Protein AF-A0A925Y6L4-F1 (afdb_monomer)

Foldseek 3Di:
DDPPPPPPPPVVVCPDVVVVVLVVVQVVVQVVLCVVQVHHQQAWKWFDFPPDPDIQTAGKDWDWDPDPPPDTFTWIDGDPDIDGPVRTPHMGGPPPPDDD

Solvent-accessible surface area (backbone atoms only — not comparable to full-atom values): 6245 Å² total; per-residue (Å²): 139,83,82,79,74,72,81,75,76,76,71,82,78,66,68,61,69,56,47,50,53,50,51,50,53,48,50,51,52,48,50,53,48,24,64,75,59,72,46,62,81,70,37,46,30,37,36,31,40,65,97,51,94,60,71,47,73,38,44,39,40,82,51,76,50,86,48,96,80,81,55,80,50,71,31,36,28,40,85,96,43,75,48,42,71,89,43,51,68,44,65,45,78,72,68,82,77,78,84,127

Structure (mmCIF, N/CA/C/O backbone):
data_AF-A0A925Y6L4-F1
#
_entry.id   AF-A0A925Y6L4-F1
#
loop_
_atom_site.group_PDB
_atom_site.id
_atom_site.type_symbol
_atom_site.label_atom_id
_atom_site.label_alt_id
_atom_site.label_comp_id
_atom_site.label_asym_id
_atom_site.label_entity_id
_atom_site.label_seq_id
_atom_site.pdbx_PDB_ins_code
_atom_site.Cartn_x
_atom_site.Cartn_y
_atom_site.Cartn_z
_atom_site.occupancy
_atom_site.B_iso_or_equiv
_atom_site.auth_seq_id
_atom_site.auth_comp_id
_atom_site.auth_asym_id
_atom_site.auth_atom_id
_atom_site.pdbx_PDB_model_num
ATOM 1 N N . MET A 1 1 ? 15.822 2.235 -59.202 1.00 37.50 1 MET A N 1
ATOM 2 C CA . MET A 1 1 ? 14.999 2.270 -57.974 1.00 37.50 1 MET A CA 1
ATOM 3 C C . MET A 1 1 ? 15.948 2.100 -56.802 1.00 37.50 1 MET A C 1
ATOM 5 O O . MET A 1 1 ? 16.483 1.016 -56.633 1.00 37.50 1 MET A O 1
ATOM 9 N N . ASN A 1 2 ? 16.263 3.190 -56.104 1.00 44.00 2 ASN A N 1
ATOM 10 C CA . ASN A 1 2 ? 17.228 3.216 -55.006 1.00 44.00 2 ASN A CA 1
ATOM 11 C C . ASN A 1 2 ? 16.423 3.402 -53.713 1.00 44.00 2 ASN A C 1
ATOM 13 O O . ASN A 1 2 ? 15.987 4.512 -53.404 1.00 44.00 2 ASN A O 1
ATOM 17 N N . PHE A 1 3 ? 16.098 2.291 -53.050 1.00 52.47 3 PHE A N 1
ATOM 18 C CA . PHE A 1 3 ? 15.413 2.322 -51.764 1.00 52.47 3 PHE A CA 1
ATOM 19 C C . PHE A 1 3 ? 16.430 2.777 -50.723 1.00 52.47 3 PHE A C 1
ATOM 21 O O . PHE A 1 3 ? 17.258 1.997 -50.263 1.00 52.47 3 PHE A O 1
ATOM 28 N N . ASN A 1 4 ? 16.357 4.065 -50.385 1.00 53.88 4 ASN A N 1
ATOM 29 C CA . ASN A 1 4 ? 16.931 4.610 -49.167 1.00 53.88 4 ASN A CA 1
ATOM 30 C C . ASN A 1 4 ? 16.185 3.925 -48.025 1.00 53.88 4 ASN A C 1
ATOM 32 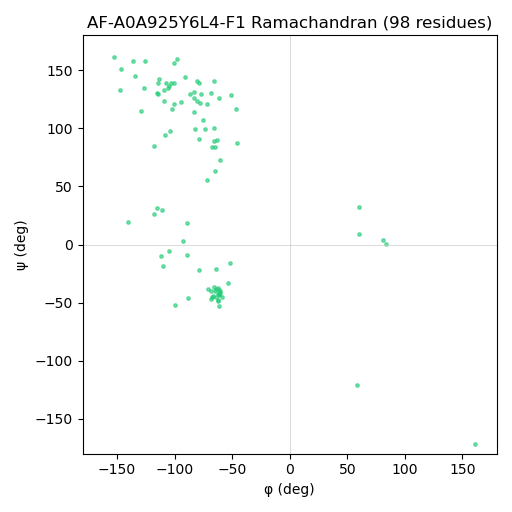O O . ASN A 1 4 ? 15.102 4.352 -47.622 1.00 53.88 4 ASN A O 1
ATOM 36 N N . GLN A 1 5 ? 16.723 2.788 -47.597 1.00 53.16 5 GLN A N 1
ATOM 37 C CA . GLN A 1 5 ? 16.335 2.122 -46.376 1.00 53.16 5 GLN A CA 1
ATOM 38 C C . GLN A 1 5 ? 16.773 3.079 -45.274 1.00 53.16 5 GLN A C 1
ATOM 40 O O . GLN A 1 5 ? 17.924 3.076 -44.848 1.00 53.16 5 GLN A O 1
ATOM 45 N N . GLY A 1 6 ? 15.864 3.996 -44.929 1.00 46.75 6 GLY A N 1
ATOM 46 C CA . GLY A 1 6 ? 15.937 4.730 -43.687 1.00 46.75 6 GLY A CA 1
ATOM 47 C C . GLY A 1 6 ? 16.213 3.690 -42.625 1.00 46.75 6 GLY A C 1
ATOM 48 O O . GLY A 1 6 ? 15.449 2.733 -42.482 1.00 46.75 6 GLY A O 1
ATOM 49 N N . GLU A 1 7 ? 17.373 3.844 -42.009 1.00 46.88 7 GLU A N 1
ATOM 50 C CA . GLU A 1 7 ? 17.765 3.260 -40.748 1.00 46.88 7 GLU A CA 1
ATOM 51 C C . GLU A 1 7 ? 16.588 3.467 -39.794 1.00 46.88 7 GLU A C 1
ATOM 53 O O . GLU A 1 7 ? 16.451 4.484 -39.118 1.00 46.88 7 GLU A O 1
ATOM 58 N N . LEU A 1 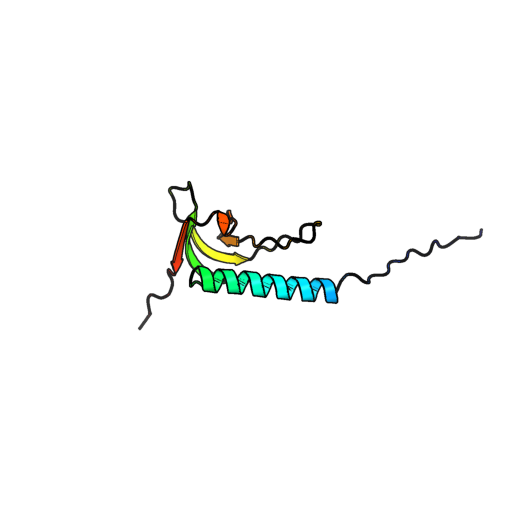8 ? 15.647 2.523 -39.823 1.00 53.25 8 LEU A N 1
ATOM 59 C CA . LEU A 1 8 ? 14.763 2.275 -38.713 1.00 53.25 8 LEU A CA 1
ATOM 60 C C . LEU A 1 8 ? 15.706 1.728 -37.662 1.00 53.25 8 LEU A C 1
ATOM 62 O O . LEU A 1 8 ? 15.891 0.517 -37.540 1.00 53.25 8 LEU A O 1
ATOM 66 N N . ASP A 1 9 ? 16.340 2.660 -36.959 1.00 44.94 9 ASP A N 1
ATOM 67 C CA . ASP A 1 9 ? 16.927 2.464 -35.656 1.00 44.94 9 ASP A CA 1
ATOM 68 C C . ASP A 1 9 ? 15.775 2.050 -34.730 1.00 44.94 9 ASP A C 1
ATOM 70 O O . ASP A 1 9 ? 15.271 2.782 -33.886 1.00 44.94 9 ASP A O 1
ATOM 74 N N . LEU A 1 10 ? 15.319 0.813 -34.916 1.00 51.50 10 LEU A N 1
ATOM 75 C CA . LEU A 1 10 ? 14.742 0.001 -33.870 1.00 51.50 10 LEU A CA 1
ATOM 76 C C . LEU A 1 10 ? 15.910 -0.405 -32.966 1.00 51.50 10 LEU A C 1
ATOM 78 O O . LEU A 1 10 ? 16.145 -1.592 -32.743 1.00 51.50 10 LEU A O 1
ATOM 82 N N . SER A 1 11 ? 16.657 0.579 -32.451 1.00 42.16 11 SER A N 1
ATOM 83 C CA . SER A 1 11 ? 17.487 0.398 -31.275 1.00 42.16 11 SER A CA 1
ATOM 84 C C . SER A 1 11 ? 16.532 0.111 -30.128 1.00 42.16 11 SER A C 1
ATOM 86 O O . SER A 1 11 ? 16.107 0.982 -29.370 1.00 42.16 11 SER A O 1
ATOM 88 N N . GLY A 1 12 ? 16.159 -1.162 -30.030 1.00 45.91 12 GLY A N 1
ATOM 89 C CA . GLY A 1 12 ? 15.531 -1.789 -28.883 1.00 45.91 12 GLY A CA 1
ATOM 90 C C . GLY A 1 12 ? 16.498 -1.793 -27.706 1.00 45.91 12 GLY A C 1
ATOM 91 O O . GLY A 1 12 ? 16.901 -2.849 -27.235 1.00 45.91 12 GLY A O 1
ATOM 92 N N . ASN A 1 13 ? 16.864 -0.605 -27.229 1.00 41.56 13 ASN A N 1
ATOM 93 C CA . ASN A 1 13 ? 17.810 -0.397 -26.141 1.00 41.56 13 ASN A CA 1
ATOM 94 C C . ASN A 1 13 ? 17.135 0.238 -24.912 1.00 41.56 13 ASN A C 1
ATOM 96 O O . ASN A 1 13 ? 17.741 1.018 -24.186 1.00 41.56 13 ASN A O 1
ATOM 100 N N . GLY A 1 14 ? 15.851 -0.066 -24.691 1.00 51.62 14 GLY A N 1
ATOM 101 C CA . GLY A 1 14 ? 15.080 0.444 -23.550 1.00 51.62 14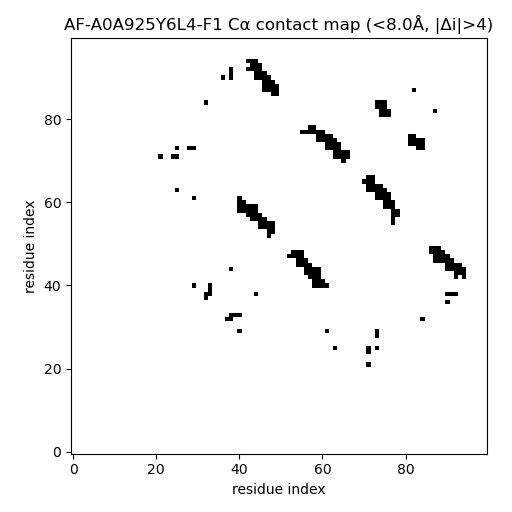 GLY A CA 1
ATOM 102 C C . GLY A 1 14 ? 14.686 -0.596 -22.494 1.00 51.62 14 GLY A C 1
ATOM 103 O O . GLY A 1 14 ? 14.162 -0.223 -21.444 1.00 51.62 14 GLY A O 1
ATOM 104 N N . SER A 1 15 ? 14.875 -1.895 -22.740 1.00 57.88 15 SER A N 1
ATOM 105 C CA . SER A 1 15 ? 13.895 -2.847 -22.192 1.00 57.88 15 SER A CA 1
ATOM 106 C C . SER A 1 15 ? 14.354 -3.760 -21.057 1.00 57.88 15 SER A C 1
ATOM 108 O O . SER A 1 15 ? 13.480 -4.240 -20.346 1.00 57.88 15 SER A O 1
ATOM 110 N N . ASP A 1 16 ? 15.652 -3.970 -20.809 1.00 59.56 16 ASP A N 1
ATOM 111 C CA . ASP A 1 16 ? 16.085 -4.868 -19.716 1.00 59.56 16 ASP A CA 1
ATOM 112 C C . ASP A 1 16 ? 16.496 -4.095 -18.456 1.00 59.56 16 ASP A C 1
ATOM 114 O O . ASP A 1 16 ? 15.942 -4.303 -17.378 1.00 59.56 16 ASP A O 1
ATOM 118 N N . GLU A 1 17 ? 17.394 -3.115 -18.586 1.00 67.88 17 GLU A N 1
ATOM 119 C CA . GLU A 1 17 ? 17.862 -2.336 -17.433 1.00 67.88 17 GLU A CA 1
ATOM 120 C C . GLU A 1 17 ? 16.759 -1.433 -16.860 1.00 67.88 17 GLU A C 1
ATOM 122 O O . GLU A 1 17 ? 16.583 -1.354 -15.643 1.00 67.88 17 GLU A O 1
ATOM 127 N N . GLY A 1 18 ? 15.954 -0.812 -17.728 1.00 69.50 18 GLY A N 1
ATOM 128 C CA . GLY A 1 18 ? 14.791 -0.026 -17.317 1.00 69.50 18 GLY A CA 1
ATOM 129 C C . GLY A 1 18 ? 13.704 -0.883 -16.662 1.00 69.50 18 GLY A C 1
ATOM 130 O O . GLY A 1 18 ? 13.086 -0.458 -15.689 1.00 69.50 18 GLY A O 1
ATOM 131 N N . TYR A 1 19 ? 13.497 -2.113 -17.143 1.00 71.19 19 TYR A N 1
ATOM 132 C CA . TYR A 1 19 ? 12.553 -3.056 -16.539 1.00 71.19 19 TYR A CA 1
ATOM 133 C C . TYR A 1 19 ? 13.049 -3.584 -15.188 1.00 71.19 19 TYR A C 1
ATOM 135 O O . TYR A 1 19 ? 12.267 -3.685 -14.246 1.00 71.19 19 TYR A O 1
ATOM 143 N N . ARG A 1 20 ? 14.354 -3.843 -15.051 1.00 75.94 20 ARG A N 1
ATOM 144 C CA . ARG A 1 20 ? 14.979 -4.270 -13.789 1.00 75.94 20 ARG A CA 1
ATOM 145 C C . ARG A 1 20 ? 14.963 -3.168 -12.739 1.00 75.94 20 ARG A C 1
ATOM 147 O O . ARG A 1 20 ? 14.582 -3.438 -11.605 1.00 75.94 20 ARG A O 1
ATOM 154 N N . LYS A 1 21 ? 15.306 -1.931 -13.114 1.00 77.00 21 LYS A N 1
ATOM 155 C CA . LYS A 1 21 ? 15.172 -0.755 -12.237 1.00 77.00 21 LYS A CA 1
ATOM 156 C C . LYS A 1 21 ? 13.721 -0.571 -11.792 1.00 77.00 21 LYS A C 1
ATOM 158 O O . LYS A 1 21 ? 13.464 -0.446 -10.602 1.00 77.00 21 LYS A O 1
ATOM 163 N N . TRP A 1 22 ? 12.774 -0.684 -12.721 1.00 76.75 22 TRP A N 1
ATOM 164 C CA . TRP A 1 22 ? 11.346 -0.613 -12.411 1.00 76.75 22 TRP A CA 1
ATOM 165 C C . TRP A 1 22 ? 10.874 -1.731 -11.467 1.00 76.75 22 TRP A C 1
ATOM 167 O O . TRP A 1 22 ? 10.133 -1.461 -10.525 1.00 76.75 22 TRP A O 1
ATOM 177 N N . LEU A 1 23 ? 11.323 -2.974 -11.669 1.00 77.75 23 LEU A N 1
ATOM 178 C CA . LEU A 1 23 ? 11.032 -4.098 -10.771 1.00 77.75 23 LEU A CA 1
ATOM 179 C C . LEU A 1 23 ? 11.583 -3.862 -9.362 1.00 77.75 23 LEU A C 1
ATOM 181 O O . LEU A 1 23 ? 10.882 -4.126 -8.389 1.00 77.75 23 LEU A O 1
ATOM 185 N N . LEU A 1 24 ? 12.813 -3.353 -9.254 1.00 81.94 24 LEU A N 1
ATOM 186 C CA . LEU A 1 24 ? 13.436 -3.026 -7.970 1.00 81.94 24 LEU A CA 1
ATOM 187 C C . LEU A 1 24 ? 12.676 -1.910 -7.249 1.00 81.94 24 LEU A C 1
ATOM 189 O O . LEU A 1 24 ? 12.364 -2.053 -6.071 1.00 81.94 24 LEU A O 1
ATOM 193 N N . GLU A 1 25 ? 12.305 -0.840 -7.954 1.00 81.94 25 GLU A N 1
ATOM 194 C CA . GLU A 1 25 ? 11.485 0.235 -7.387 1.00 81.94 25 GLU A CA 1
ATOM 195 C C . GLU A 1 25 ? 10.099 -0.250 -6.947 1.00 81.94 25 GLU A C 1
ATOM 197 O O . GLU A 1 25 ? 9.559 0.216 -5.940 1.00 81.94 25 GLU A O 1
ATOM 202 N N . LEU A 1 26 ? 9.496 -1.174 -7.700 1.00 79.38 26 LEU A N 1
ATOM 203 C CA . LEU A 1 26 ? 8.230 -1.787 -7.316 1.00 79.38 26 LEU A CA 1
ATOM 204 C C . LEU A 1 26 ? 8.366 -2.647 -6.073 1.00 79.38 26 LEU A C 1
ATOM 206 O O . LEU A 1 26 ? 7.506 -2.561 -5.198 1.00 79.38 26 LEU A O 1
ATOM 210 N N . ASP A 1 27 ? 9.413 -3.462 -5.994 1.00 82.56 27 ASP A N 1
ATOM 211 C CA . ASP A 1 27 ? 9.666 -4.300 -4.829 1.00 82.56 27 ASP A CA 1
ATOM 212 C C . ASP A 1 27 ? 9.958 -3.444 -3.592 1.00 82.56 27 ASP A C 1
ATOM 214 O O . ASP A 1 27 ? 9.408 -3.702 -2.525 1.00 82.56 27 ASP A O 1
ATOM 218 N N . GLU A 1 28 ? 10.715 -2.355 -3.740 1.00 85.62 28 GLU A N 1
ATOM 219 C CA . GLU A 1 28 ? 10.957 -1.398 -2.660 1.00 85.62 28 GLU A CA 1
ATOM 220 C C . GLU A 1 28 ? 9.655 -0.734 -2.190 1.00 85.62 28 GLU A C 1
ATOM 222 O O . GLU A 1 28 ? 9.358 -0.724 -0.995 1.00 85.62 28 GLU A O 1
ATOM 227 N N . LYS A 1 29 ? 8.818 -0.249 -3.116 1.00 82.56 29 LYS A N 1
ATOM 228 C CA . LYS A 1 29 ? 7.510 0.349 -2.784 1.00 82.56 29 LYS A CA 1
ATOM 229 C C . LYS A 1 29 ? 6.561 -0.658 -2.151 1.00 82.56 29 LYS A C 1
ATOM 231 O O . LYS A 1 29 ? 5.825 -0.307 -1.227 1.00 82.56 29 LYS A O 1
ATOM 236 N N . LYS A 1 30 ? 6.587 -1.903 -2.626 1.00 84.88 30 LYS A N 1
ATOM 237 C CA . LYS A 1 30 ? 5.841 -3.016 -2.044 1.00 84.88 30 LYS A CA 1
ATOM 238 C C . LYS A 1 30 ? 6.309 -3.264 -0.611 1.00 84.88 30 LYS A C 1
ATOM 240 O O . LYS A 1 30 ? 5.479 -3.209 0.286 1.00 84.88 30 LYS A O 1
ATOM 245 N N . ARG A 1 31 ? 7.609 -3.434 -0.362 1.00 85.50 31 ARG A N 1
ATOM 246 C CA . ARG A 1 31 ? 8.142 -3.639 0.996 1.00 85.50 31 ARG A CA 1
ATOM 247 C C . ARG A 1 31 ? 7.855 -2.456 1.911 1.00 85.50 31 ARG A C 1
ATOM 249 O O . ARG A 1 31 ? 7.450 -2.658 3.048 1.00 85.50 31 ARG A O 1
ATOM 256 N N . ALA A 1 32 ? 8.012 -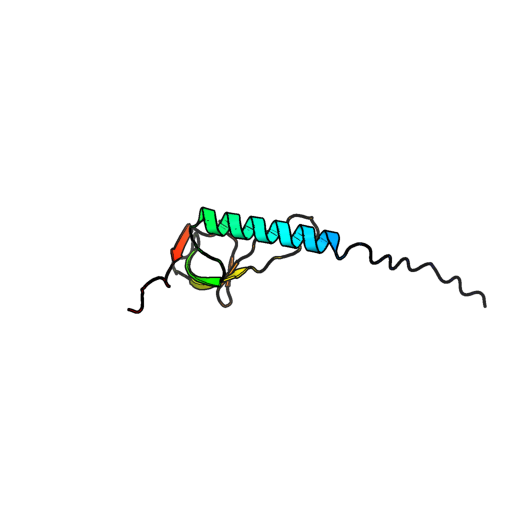1.226 1.426 1.00 85.94 32 ALA A N 1
ATOM 257 C CA . ALA A 1 32 ? 7.693 -0.025 2.193 1.00 85.94 32 ALA A CA 1
ATOM 258 C C . ALA A 1 32 ? 6.211 0.007 2.594 1.00 85.94 32 ALA A C 1
ATOM 260 O O . ALA A 1 32 ? 5.885 0.355 3.728 1.00 85.94 32 ALA A O 1
ATOM 261 N N . PHE A 1 33 ? 5.314 -0.403 1.693 1.00 85.12 33 PHE A N 1
ATOM 262 C CA . PHE A 1 33 ? 3.902 -0.600 2.004 1.00 85.12 33 PHE A CA 1
ATOM 263 C C . PHE A 1 33 ? 3.705 -1.695 3.063 1.00 85.12 33 PHE A C 1
ATOM 265 O O . PHE A 1 33 ? 3.021 -1.465 4.060 1.00 85.12 33 PHE A O 1
ATOM 272 N N . GLU A 1 34 ? 4.334 -2.857 2.884 1.00 87.69 34 GLU A N 1
ATOM 273 C CA . GLU A 1 34 ? 4.206 -3.994 3.798 1.00 87.69 34 GLU A CA 1
ATOM 274 C C . GLU A 1 34 ? 4.688 -3.657 5.217 1.00 87.69 34 GLU A C 1
ATOM 276 O O . GLU A 1 34 ? 4.009 -3.972 6.192 1.00 87.69 34 GLU A O 1
ATOM 281 N N . VAL A 1 35 ? 5.807 -2.936 5.338 1.00 87.25 35 VAL A N 1
ATOM 282 C CA . VAL A 1 35 ? 6.356 -2.452 6.613 1.00 87.25 35 VAL A CA 1
ATOM 283 C C . VAL A 1 35 ? 5.464 -1.376 7.229 1.00 87.25 35 VAL A C 1
ATOM 285 O O . VAL A 1 35 ? 5.146 -1.451 8.413 1.00 87.25 35 VAL A O 1
ATOM 288 N N . ARG A 1 36 ? 5.023 -0.390 6.436 1.00 85.56 36 ARG A N 1
ATOM 289 C CA . ARG A 1 36 ? 4.208 0.735 6.923 1.00 85.56 36 ARG A CA 1
ATOM 290 C C . ARG A 1 36 ? 2.880 0.279 7.516 1.00 85.56 36 ARG A C 1
ATOM 292 O O . ARG A 1 36 ? 2.416 0.860 8.492 1.00 85.56 36 ARG A O 1
ATOM 299 N N . TYR A 1 37 ? 2.261 -0.718 6.898 1.00 83.12 37 TYR A N 1
ATOM 300 C CA . TYR A 1 37 ? 0.938 -1.201 7.278 1.00 83.12 37 TYR A CA 1
ATOM 301 C C . TYR A 1 37 ? 0.974 -2.532 8.036 1.00 83.12 37 TYR A C 1
ATOM 303 O 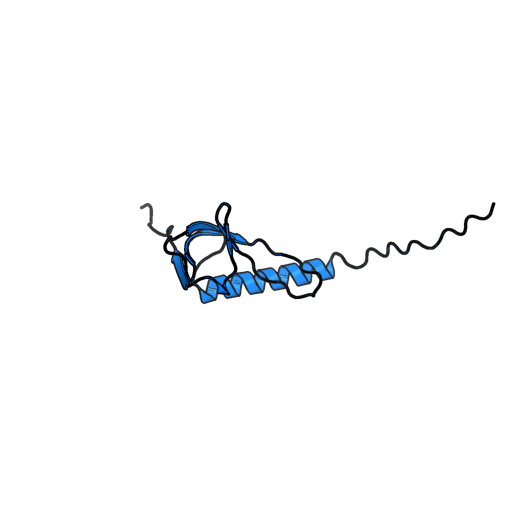O . TYR A 1 37 ? -0.063 -3.008 8.493 1.00 83.12 37 TYR A O 1
ATOM 311 N N . GLY A 1 38 ? 2.150 -3.149 8.168 1.00 83.38 38 GLY A N 1
ATOM 312 C CA . GLY A 1 38 ? 2.315 -4.447 8.813 1.00 83.38 38 GLY A CA 1
ATOM 313 C C . GLY A 1 38 ? 1.523 -5.562 8.129 1.00 83.38 38 GLY A C 1
ATOM 314 O O . GLY A 1 38 ? 1.042 -6.463 8.812 1.00 83.38 38 GLY A O 1
ATOM 315 N N . VAL A 1 39 ? 1.331 -5.502 6.809 1.00 84.94 39 VAL A N 1
ATOM 316 C CA . VAL A 1 39 ? 0.607 -6.521 6.029 1.00 84.94 39 VAL A CA 1
ATOM 317 C C . VAL A 1 39 ? 1.467 -7.029 4.884 1.00 84.94 39 VAL A C 1
ATOM 319 O O . VAL A 1 39 ? 2.355 -6.320 4.444 1.00 84.94 39 VAL A O 1
ATOM 322 N N . MET A 1 40 ? 1.189 -8.221 4.358 1.00 82.25 40 MET A N 1
ATOM 323 C CA . MET A 1 40 ? 1.874 -8.731 3.164 1.00 82.25 40 MET A CA 1
ATOM 324 C C . MET A 1 40 ? 0.963 -8.647 1.941 1.00 82.25 40 MET A C 1
ATOM 326 O O . MET A 1 40 ? -0.214 -9.018 2.000 1.00 82.25 40 MET A O 1
ATOM 330 N N . VAL A 1 41 ? 1.510 -8.197 0.815 1.00 82.25 41 VAL A N 1
ATOM 331 C CA . VAL A 1 41 ? 0.817 -8.250 -0.477 1.00 82.25 41 VAL A CA 1
ATOM 332 C C . VAL A 1 41 ? 0.620 -9.716 -0.873 1.00 82.25 41 VAL A C 1
ATOM 334 O O . VAL A 1 41 ? 1.490 -10.554 -0.653 1.00 82.25 41 VAL A O 1
ATOM 337 N N . GLY A 1 42 ? -0.538 -10.043 -1.450 1.00 81.56 42 GLY A N 1
ATOM 338 C CA . GLY A 1 42 ? -0.921 -11.423 -1.759 1.00 81.56 42 GLY A CA 1
ATOM 339 C C . GLY A 1 42 ? -1.534 -12.193 -0.583 1.00 81.56 42 GLY A C 1
ATOM 340 O O . GLY A 1 42 ? -1.913 -13.348 -0.754 1.00 81.56 42 GLY A O 1
ATOM 341 N N . ARG A 1 43 ? -1.687 -11.578 0.599 1.00 83.00 43 ARG A N 1
ATOM 342 C CA . ARG A 1 43 ? -2.473 -12.136 1.714 1.00 83.00 43 ARG A CA 1
ATOM 343 C C . ARG A 1 43 ? -3.876 -11.535 1.765 1.00 83.00 43 ARG A C 1
ATOM 345 O O . ARG A 1 43 ? -4.127 -10.453 1.230 1.00 83.00 43 ARG A O 1
ATOM 352 N N . ARG A 1 44 ? -4.792 -12.245 2.435 1.00 86.81 44 ARG A N 1
ATOM 353 C CA . ARG A 1 44 ? -6.138 -11.743 2.733 1.00 86.81 44 ARG A CA 1
ATOM 354 C C . ARG A 1 44 ? -6.060 -10.659 3.803 1.00 86.81 44 ARG A C 1
ATOM 356 O O . ARG A 1 44 ? -5.594 -10.893 4.918 1.00 86.81 44 ARG A O 1
ATOM 363 N N . VAL A 1 45 ? -6.541 -9.479 3.454 1.00 88.75 45 VAL A N 1
ATOM 364 C CA . VAL A 1 45 ? -6.587 -8.309 4.326 1.00 88.75 45 VAL A CA 1
ATOM 365 C C . VAL A 1 45 ? -7.939 -7.622 4.182 1.00 88.75 45 VAL A C 1
ATOM 367 O O . VAL A 1 45 ? -8.638 -7.784 3.179 1.00 88.75 45 VAL A O 1
ATOM 370 N N . ARG A 1 46 ? -8.297 -6.857 5.204 1.00 90.19 46 ARG A N 1
ATOM 371 C CA . ARG A 1 46 ? -9.444 -5.963 5.220 1.00 90.19 46 ARG A CA 1
ATOM 372 C C . ARG A 1 46 ? -8.936 -4.534 5.187 1.00 90.19 46 ARG A C 1
ATOM 374 O O . ARG A 1 46 ? -8.140 -4.147 6.037 1.00 90.19 46 ARG A O 1
ATOM 381 N N . VAL A 1 47 ? -9.379 -3.766 4.203 1.00 89.94 47 VAL A N 1
ATOM 382 C CA . VAL A 1 47 ? -8.977 -2.380 3.961 1.00 89.94 47 VAL A CA 1
ATOM 383 C C . VAL A 1 47 ? -10.187 -1.477 4.144 1.00 89.94 47 VAL A C 1
ATOM 385 O O . VAL A 1 47 ? -11.243 -1.717 3.565 1.00 89.94 47 VAL A O 1
ATOM 388 N N . GLN A 1 48 ? -10.018 -0.417 4.919 1.00 90.94 48 GLN A N 1
ATOM 389 C CA . GLN A 1 48 ? -10.927 0.715 4.984 1.00 90.94 48 GLN A CA 1
ATOM 390 C C . GLN A 1 48 ? -10.339 1.849 4.150 1.00 90.94 48 GLN A C 1
ATOM 392 O O . GLN A 1 48 ? -9.213 2.293 4.398 1.00 90.94 48 GLN A O 1
ATOM 397 N N . LEU A 1 49 ? -11.083 2.298 3.144 1.00 90.56 49 LEU A N 1
ATOM 398 C CA . LEU A 1 49 ? -10.695 3.449 2.339 1.00 90.56 49 LEU A CA 1
ATOM 399 C C . LEU A 1 49 ? -11.276 4.727 2.945 1.00 90.56 49 LEU A C 1
ATOM 401 O O . LEU A 1 49 ? -12.394 4.736 3.457 1.00 90.56 49 LEU A O 1
ATOM 405 N N . ARG A 1 50 ? -10.520 5.820 2.860 1.00 88.62 50 ARG A N 1
ATOM 406 C CA . ARG A 1 50 ? -10.949 7.132 3.338 1.00 88.62 50 ARG A CA 1
ATOM 407 C C . ARG A 1 50 ? -12.188 7.584 2.569 1.00 88.62 50 ARG A C 1
ATOM 409 O O . ARG A 1 50 ? -12.163 7.658 1.341 1.00 88.62 50 ARG A O 1
ATOM 416 N N . GLY A 1 51 ? -13.241 7.933 3.302 1.00 87.06 51 GLY A N 1
ATOM 417 C CA . GLY A 1 51 ? -14.515 8.372 2.726 1.00 87.06 51 GLY A CA 1
ATOM 418 C C . GLY A 1 51 ? -15.430 7.234 2.267 1.00 87.06 51 GLY A C 1
ATOM 419 O O . GLY A 1 51 ? -16.497 7.510 1.725 1.00 87.06 51 GLY A O 1
ATOM 420 N N . GLU A 1 52 ? -15.054 5.973 2.498 1.00 85.38 52 GLU A N 1
ATOM 421 C CA . GLU A 1 52 ? -15.921 4.824 2.253 1.00 85.38 52 GLU A CA 1
ATOM 422 C C . GLU A 1 52 ? -16.463 4.241 3.557 1.00 85.38 52 GLU A C 1
ATOM 424 O O . GLU A 1 52 ? -15.731 4.015 4.517 1.00 85.38 52 GLU A O 1
ATOM 429 N N . LEU A 1 53 ? -17.766 3.954 3.566 1.00 80.81 53 LEU A N 1
ATOM 430 C CA . LEU A 1 53 ? -18.447 3.329 4.704 1.00 80.81 53 LEU A CA 1
ATOM 431 C C . LEU A 1 53 ? -18.202 1.815 4.776 1.00 80.81 53 LEU A C 1
ATOM 433 O O . LEU A 1 53 ? -18.357 1.211 5.834 1.00 80.81 53 LEU A O 1
ATOM 437 N N . ASN A 1 54 ? -17.837 1.198 3.649 1.00 85.50 54 ASN A N 1
ATOM 438 C CA . ASN A 1 54 ? -17.673 -0.245 3.541 1.00 85.50 54 ASN A CA 1
ATOM 439 C C . ASN A 1 54 ? -16.199 -0.637 3.546 1.00 85.50 54 ASN A C 1
ATOM 441 O O . ASN A 1 54 ? -15.365 -0.028 2.876 1.00 85.50 54 ASN A O 1
ATOM 445 N N . PHE A 1 55 ? -15.905 -1.719 4.257 1.00 87.88 55 PHE A N 1
ATOM 446 C CA . PHE A 1 55 ? -14.595 -2.345 4.222 1.00 87.88 55 PHE A CA 1
ATOM 447 C C . PHE A 1 55 ? -14.473 -3.233 2.986 1.00 87.88 55 PHE A C 1
ATOM 449 O O . PHE A 1 55 ? -15.409 -3.940 2.615 1.00 87.88 55 PHE A O 1
ATOM 456 N N . LEU A 1 56 ? -13.299 -3.221 2.370 1.00 88.19 56 LEU A N 1
ATOM 457 C CA . LEU A 1 56 ? -12.936 -4.149 1.312 1.00 88.19 56 LEU A CA 1
ATOM 458 C C . LEU A 1 56 ? -12.189 -5.318 1.936 1.00 88.19 56 LEU A C 1
ATOM 460 O O . LEU A 1 56 ? -11.164 -5.119 2.580 1.00 88.19 56 LEU A O 1
ATOM 464 N N . GLU A 1 57 ? -12.687 -6.532 1.742 1.00 88.81 57 GLU A N 1
ATOM 465 C CA . GLU A 1 57 ? -12.045 -7.754 2.221 1.00 88.81 57 GLU A CA 1
ATOM 466 C C . GLU A 1 57 ? -11.604 -8.608 1.039 1.00 88.81 57 GLU A C 1
ATOM 468 O O . GLU A 1 57 ? -12.380 -8.889 0.125 1.00 88.81 57 GLU A O 1
ATOM 473 N N . GLY A 1 58 ? -10.345 -9.039 1.045 1.00 87.94 58 GLY A N 1
ATOM 474 C CA . GLY A 1 58 ? -9.817 -9.844 -0.047 1.00 87.94 58 GLY A CA 1
ATOM 475 C C . GLY A 1 58 ? -8.302 -9.862 -0.106 1.00 87.94 58 GLY A C 1
ATOM 476 O O . GLY A 1 58 ? -7.610 -9.401 0.798 1.00 87.94 58 GLY A O 1
ATOM 477 N N . MET A 1 59 ? -7.776 -10.430 -1.186 1.00 88.00 59 MET A N 1
ATOM 478 C CA . MET A 1 59 ? -6.343 -10.401 -1.459 1.00 88.00 59 MET A CA 1
ATOM 479 C C . MET A 1 59 ? -5.958 -9.086 -2.130 1.00 88.00 59 MET A C 1
ATOM 481 O O . MET A 1 59 ? -6.590 -8.668 -3.103 1.00 88.00 59 MET A O 1
ATOM 485 N N . ILE A 1 60 ? -4.907 -8.448 -1.612 1.00 87.19 60 ILE A N 1
ATOM 486 C CA . ILE A 1 60 ? -4.288 -7.298 -2.273 1.00 87.19 60 ILE A CA 1
ATOM 487 C C . ILE A 1 60 ? -3.354 -7.799 -3.367 1.00 87.19 60 ILE A C 1
ATOM 489 O O . ILE A 1 60 ? -2.397 -8.527 -3.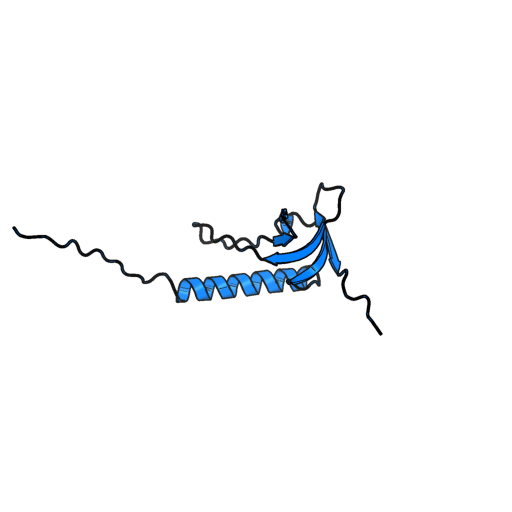100 1.00 87.19 60 ILE A O 1
ATOM 493 N N . HIS A 1 61 ? -3.598 -7.328 -4.582 1.00 84.88 61 HIS A N 1
ATOM 494 C CA . HIS A 1 61 ? -2.707 -7.456 -5.723 1.00 84.88 61 HIS A CA 1
ATOM 495 C C . HIS A 1 61 ? -2.079 -6.098 -6.028 1.00 84.88 61 HIS A C 1
ATOM 497 O O . HIS A 1 61 ? -2.759 -5.076 -5.989 1.00 84.88 61 HIS A O 1
ATOM 503 N N . VAL A 1 62 ? -0.791 -6.077 -6.358 1.00 83.12 62 VAL A N 1
ATOM 504 C CA . VAL A 1 62 ? -0.142 -4.866 -6.872 1.00 83.12 62 VAL A CA 1
ATOM 505 C C . VAL A 1 62 ? -0.426 -4.776 -8.364 1.00 83.12 62 VAL A C 1
ATOM 507 O O . VAL A 1 62 ? -0.172 -5.725 -9.103 1.00 83.12 62 VAL A O 1
ATOM 510 N N . VAL A 1 63 ? -0.971 -3.643 -8.794 1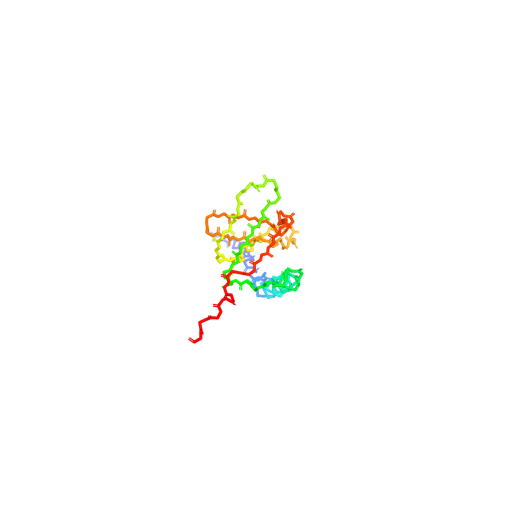.00 80.50 63 VAL A N 1
ATOM 511 C CA . VAL A 1 63 ? -1.229 -3.331 -10.202 1.00 80.50 63 VAL A CA 1
ATOM 512 C C . VAL A 1 63 ? -0.386 -2.110 -10.505 1.00 80.50 63 VAL A C 1
ATOM 514 O O . VAL A 1 63 ? -0.793 -0.974 -10.303 1.00 80.50 63 VAL A O 1
ATOM 517 N N . SER A 1 64 ? 0.875 -2.334 -10.838 1.00 69.12 64 SER A N 1
ATOM 518 C CA . SER A 1 64 ? 1.772 -1.238 -11.164 1.00 69.12 64 SER A CA 1
ATOM 519 C C . SER A 1 64 ? 1.342 -0.588 -12.476 1.00 69.12 64 SER A C 1
ATOM 521 O O . SER A 1 64 ? 1.135 -1.269 -13.477 1.00 69.12 64 SER A O 1
ATOM 523 N N . GLU A 1 65 ? 1.222 0.738 -12.482 1.00 62.22 65 GLU A N 1
ATOM 524 C CA . GLU A 1 65 ? 1.029 1.504 -13.712 1.00 62.22 65 GLU A CA 1
ATOM 525 C C . GLU A 1 65 ? 2.367 2.144 -14.081 1.00 62.22 65 GLU A C 1
ATOM 527 O O . GLU A 1 65 ? 2.930 2.942 -13.322 1.00 62.22 65 GLU A O 1
ATOM 532 N N . LYS A 1 66 ? 2.912 1.747 -15.233 1.00 56.38 66 LYS A N 1
ATOM 533 C CA . LYS A 1 66 ? 4.083 2.394 -15.820 1.00 56.38 66 LYS A CA 1
ATOM 534 C C . LYS A 1 66 ? 3.567 3.666 -16.489 1.00 56.38 66 LYS A C 1
ATOM 536 O O . LYS A 1 66 ? 3.096 3.621 -17.616 1.00 56.38 66 LYS A O 1
ATOM 541 N N . THR A 1 67 ? 3.550 4.771 -15.751 1.00 55.81 67 THR A N 1
ATOM 542 C CA . THR A 1 67 ? 3.217 6.070 -16.346 1.00 55.81 67 THR A CA 1
ATOM 543 C C . THR A 1 67 ? 4.443 6.598 -17.090 1.00 55.81 67 THR A C 1
ATOM 545 O O . THR A 1 67 ? 5.559 6.485 -16.583 1.00 55.81 67 THR A O 1
ATOM 548 N N . ASP A 1 68 ? 4.241 7.184 -18.275 1.00 53.03 68 ASP A N 1
ATOM 549 C CA . ASP A 1 68 ? 5.285 7.774 -19.136 1.00 53.03 68 ASP A CA 1
ATOM 550 C C . ASP A 1 68 ? 6.206 8.786 -18.424 1.00 53.03 68 ASP A C 1
ATOM 552 O O . ASP A 1 68 ? 7.288 9.101 -18.906 1.00 53.03 68 ASP A O 1
ATOM 556 N N . ALA A 1 69 ? 5.812 9.279 -17.247 1.00 55.31 69 ALA A N 1
ATOM 557 C CA . ALA A 1 69 ? 6.509 10.313 -16.489 1.00 55.31 69 ALA A CA 1
ATOM 558 C C . ALA A 1 69 ? 7.577 9.800 -15.494 1.00 55.31 69 A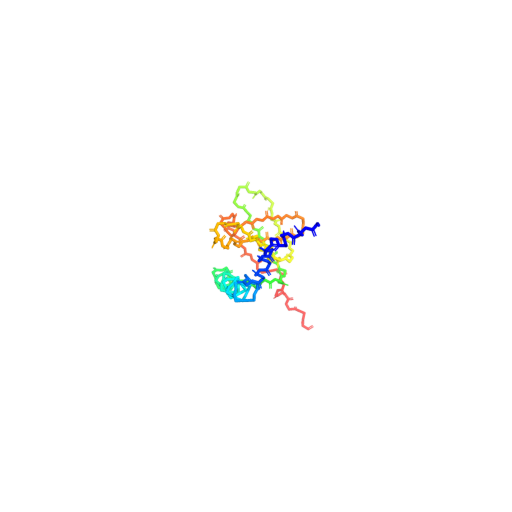LA A C 1
ATOM 560 O O . ALA A 1 69 ? 7.935 10.528 -14.571 1.00 55.31 69 ALA A O 1
ATOM 561 N N . SER A 1 70 ? 8.080 8.567 -15.622 1.00 55.16 70 SER A N 1
ATOM 562 C CA . SER A 1 70 ? 9.123 7.992 -14.737 1.00 55.16 70 SER A CA 1
ATOM 563 C C . SER A 1 70 ? 8.757 7.887 -13.245 1.00 55.16 70 SER A C 1
ATOM 565 O O . SER A 1 70 ? 9.603 7.546 -12.422 1.00 55.16 70 SER A O 1
ATOM 567 N N . VAL A 1 71 ? 7.499 8.134 -12.861 1.00 58.12 71 VAL A N 1
ATOM 568 C CA . VAL A 1 71 ? 7.039 8.010 -11.470 1.00 58.12 71 VAL A CA 1
ATOM 569 C C . VAL A 1 71 ? 6.223 6.733 -11.322 1.00 58.12 71 VAL A C 1
ATOM 571 O O . VAL A 1 71 ? 5.021 6.695 -11.579 1.00 58.12 71 VAL A O 1
ATOM 574 N N . THR A 1 72 ? 6.869 5.673 -10.844 1.00 64.38 72 THR A N 1
ATOM 575 C CA . THR A 1 72 ? 6.195 4.409 -10.523 1.00 64.38 72 THR A CA 1
ATOM 576 C C . THR A 1 72 ? 5.235 4.623 -9.344 1.00 64.38 72 THR A C 1
ATOM 578 O O . THR A 1 72 ? 5.667 4.676 -8.190 1.00 64.38 72 THR A O 1
ATOM 581 N N . LYS A 1 73 ? 3.930 4.779 -9.598 1.00 71.56 73 LYS A N 1
ATOM 582 C CA . LYS A 1 73 ? 2.913 4.859 -8.536 1.00 71.56 73 LYS A CA 1
ATOM 583 C C . LYS A 1 73 ? 2.460 3.453 -8.149 1.00 71.56 73 LYS A C 1
ATOM 585 O O . LYS A 1 73 ? 2.094 2.650 -9.004 1.00 71.56 73 LYS A O 1
ATOM 590 N N . LEU A 1 74 ? 2.464 3.159 -6.848 1.00 80.19 74 LEU A N 1
ATOM 591 C CA . LEU A 1 74 ? 1.941 1.897 -6.329 1.00 80.19 74 LEU A CA 1
ATOM 592 C C . LEU A 1 74 ? 0.405 1.946 -6.353 1.00 80.19 74 LEU A C 1
ATOM 594 O O . LEU A 1 74 ? -0.200 2.654 -5.546 1.00 80.19 74 LEU A O 1
ATOM 598 N N . LYS A 1 75 ? -0.219 1.204 -7.272 1.00 86.50 75 LYS A N 1
ATOM 599 C CA . LYS A 1 75 ? -1.663 0.938 -7.261 1.00 86.50 75 LYS A CA 1
ATOM 600 C C . LYS A 1 75 ? -1.898 -0.456 -6.693 1.00 86.50 75 LYS A C 1
ATOM 602 O O . LYS A 1 75 ? -1.173 -1.406 -6.990 1.00 86.50 75 LYS A O 1
ATOM 607 N N . LEU A 1 76 ? -2.918 -0.566 -5.862 1.00 86.56 76 LEU A N 1
ATOM 60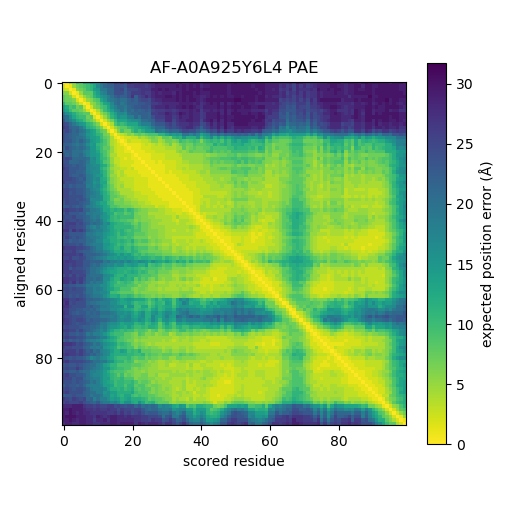8 C CA . LEU A 1 76 ? -3.353 -1.802 -5.237 1.00 86.56 76 LEU A CA 1
ATOM 609 C C . LEU A 1 76 ? -4.728 -2.149 -5.791 1.00 86.56 76 LEU A C 1
ATOM 611 O O . LEU A 1 76 ? -5.558 -1.270 -6.011 1.00 86.56 76 LEU A O 1
ATOM 615 N N . ARG A 1 77 ? -4.978 -3.433 -6.005 1.00 88.00 77 ARG A N 1
ATOM 616 C CA . ARG A 1 77 ? -6.268 -3.953 -6.441 1.00 88.00 77 ARG A CA 1
ATOM 617 C C . ARG A 1 77 ? -6.735 -5.043 -5.507 1.00 88.00 77 ARG A C 1
ATOM 619 O O . ARG A 1 77 ? -5.983 -5.959 -5.187 1.00 88.00 77 ARG A O 1
ATOM 626 N N . MET A 1 78 ? -8.001 -4.965 -5.133 1.00 88.31 78 MET A N 1
ATOM 627 C CA . MET A 1 78 ? -8.702 -5.981 -4.368 1.00 88.31 78 MET A CA 1
ATOM 628 C C . MET A 1 78 ? -10.005 -6.318 -5.092 1.00 88.31 78 MET A C 1
ATOM 630 O O . MET A 1 78 ? -10.880 -5.468 -5.265 1.00 88.31 78 MET A O 1
ATOM 634 N N . GLY A 1 79 ? -10.113 -7.554 -5.582 1.00 85.06 79 GLY A N 1
ATOM 635 C CA . GLY A 1 79 ? -11.210 -7.950 -6.467 1.00 85.06 79 GLY A CA 1
ATOM 636 C C . GLY A 1 79 ? -11.252 -7.082 -7.731 1.00 85.06 79 GLY A C 1
ATOM 637 O O . GLY A 1 79 ? -10.282 -7.025 -8.484 1.00 85.06 79 GLY A O 1
ATOM 638 N N . ARG A 1 80 ? -12.374 -6.388 -7.953 1.00 85.00 80 ARG A N 1
ATOM 639 C CA . ARG A 1 80 ? -12.573 -5.461 -9.086 1.00 85.00 80 ARG A CA 1
ATOM 640 C C . ARG A 1 80 ? -12.224 -4.008 -8.761 1.00 85.00 80 ARG A C 1
ATOM 642 O O . ARG A 1 80 ? -12.449 -3.134 -9.591 1.00 85.00 80 ARG A O 1
ATOM 649 N N . ARG A 1 81 ? -11.730 -3.735 -7.552 1.00 86.25 81 ARG A N 1
ATOM 650 C CA . ARG A 1 81 ? -11.539 -2.375 -7.055 1.00 86.25 81 ARG A CA 1
ATOM 651 C C . ARG A 1 81 ? -10.068 -2.027 -6.976 1.00 86.25 81 ARG A C 1
ATOM 653 O O . ARG A 1 81 ? -9.286 -2.806 -6.443 1.00 86.25 81 ARG A O 1
ATOM 660 N N . GLU A 1 82 ? -9.713 -0.858 -7.488 1.00 89.06 82 GLU A N 1
ATOM 661 C CA . GLU A 1 82 ? -8.347 -0.340 -7.489 1.00 89.06 82 GLU A CA 1
ATOM 662 C C . GLU A 1 82 ? -8.257 0.909 -6.614 1.00 89.06 82 GLU A C 1
ATOM 664 O O . GLU A 1 82 ? -9.145 1.759 -6.643 1.00 89.06 82 GLU A O 1
ATOM 669 N N . PHE A 1 83 ? -7.187 1.024 -5.838 1.00 87.94 83 PHE A N 1
ATOM 670 C CA . PHE A 1 83 ? -6.947 2.138 -4.930 1.00 87.94 83 PHE A CA 1
ATOM 671 C C . PHE A 1 83 ? -5.449 2.341 -4.707 1.00 87.94 83 PHE A C 1
ATOM 673 O O . PHE A 1 83 ? -4.622 1.468 -4.967 1.00 87.94 83 PHE A O 1
ATOM 680 N N . THR A 1 84 ? -5.085 3.519 -4.222 1.00 87.44 84 THR A N 1
ATOM 681 C CA . THR A 1 84 ? -3.703 3.852 -3.859 1.00 87.44 84 THR A CA 1
ATOM 682 C C . THR A 1 84 ? -3.502 3.758 -2.344 1.00 87.44 84 THR A C 1
ATOM 684 O O . THR A 1 84 ? -4.465 3.929 -1.593 1.00 87.44 84 THR A O 1
ATOM 687 N N . PRO A 1 85 ? -2.265 3.548 -1.856 1.00 84.00 85 PRO A N 1
ATOM 688 C CA . PRO A 1 85 ? -1.965 3.564 -0.423 1.00 84.00 85 PRO A CA 1
ATOM 689 C C . PRO A 1 85 ? -2.439 4.842 0.277 1.00 84.00 85 PRO A C 1
ATOM 691 O O . PRO A 1 85 ? -2.887 4.799 1.415 1.00 84.00 85 PRO A O 1
ATOM 694 N N . SER A 1 86 ? -2.405 5.980 -0.422 1.00 85.81 86 SER A N 1
ATOM 695 C CA . SER A 1 86 ? -2.855 7.280 0.092 1.00 85.81 86 SER A CA 1
ATOM 696 C C . SER A 1 86 ? -4.354 7.336 0.407 1.00 85.81 86 SER A C 1
ATOM 698 O O . SER A 1 86 ? -4.782 8.200 1.168 1.00 85.81 86 SER A O 1
ATOM 700 N N . GLN A 1 87 ? -5.151 6.444 -0.187 1.00 88.75 87 GLN A N 1
ATOM 701 C CA . GLN A 1 87 ? -6.589 6.331 0.066 1.00 88.75 87 GLN A CA 1
ATOM 702 C C . GLN A 1 87 ? -6.908 5.384 1.222 1.00 88.75 87 GLN A C 1
ATOM 704 O O . GLN A 1 87 ? -8.061 5.315 1.630 1.00 88.75 87 GLN A O 1
ATOM 709 N N . ILE A 1 88 ? -5.925 4.650 1.744 1.00 88.50 88 ILE A N 1
ATOM 710 C CA . ILE A 1 88 ? -6.134 3.723 2.854 1.00 88.50 88 ILE A CA 1
ATOM 711 C C . ILE A 1 88 ? -6.214 4.523 4.147 1.00 88.50 88 ILE A C 1
ATOM 713 O O . ILE A 1 88 ? -5.280 5.234 4.519 1.00 88.50 88 ILE A O 1
ATOM 717 N N . GLU A 1 89 ? -7.339 4.379 4.832 1.00 89.56 89 GLU A N 1
ATOM 718 C CA . GLU A 1 89 ? -7.546 4.901 6.176 1.00 89.56 89 GLU A CA 1
ATOM 719 C C . GLU A 1 89 ? -7.084 3.890 7.225 1.00 89.56 89 GLU A C 1
ATOM 721 O O . GLU A 1 89 ? -6.336 4.241 8.133 1.00 89.56 89 GLU A O 1
ATOM 726 N N . SER A 1 90 ? -7.463 2.621 7.054 1.00 86.56 90 SER A N 1
ATOM 727 C CA . SER A 1 90 ? -7.065 1.526 7.937 1.00 86.56 90 SER A CA 1
ATOM 728 C C . SER A 1 90 ? -6.915 0.225 7.157 1.00 86.56 90 SER A C 1
ATOM 730 O O . SER A 1 90 ? -7.564 0.015 6.131 1.00 86.56 90 SER A O 1
ATOM 732 N N . ILE A 1 91 ? -6.046 -0.663 7.625 1.00 88.56 91 ILE A N 1
ATOM 733 C CA . ILE A 1 91 ? -5.828 -1.977 7.025 1.00 88.56 91 ILE A CA 1
ATOM 734 C C . ILE A 1 91 ? -5.480 -2.987 8.109 1.00 88.56 91 ILE A C 1
ATOM 736 O O . ILE A 1 91 ? -4.643 -2.731 8.971 1.00 88.56 91 ILE A O 1
ATOM 740 N N . VAL A 1 92 ? -6.133 -4.145 8.062 1.00 87.19 92 VAL A N 1
ATOM 741 C CA . VAL A 1 92 ? -5.947 -5.227 9.030 1.00 87.19 92 VAL A CA 1
ATOM 742 C C . VAL A 1 92 ? -5.809 -6.566 8.315 1.00 87.19 92 VAL A C 1
ATOM 744 O O . VAL A 1 92 ? -6.419 -6.813 7.274 1.00 87.19 92 VAL A O 1
ATOM 747 N N . ARG A 1 93 ? -4.984 -7.454 8.867 1.00 86.69 93 ARG A N 1
ATOM 748 C CA . ARG A 1 93 ? -4.834 -8.828 8.372 1.00 86.69 93 ARG A CA 1
ATOM 749 C C . ARG A 1 93 ? -6.035 -9.648 8.835 1.00 86.69 93 ARG A C 1
ATOM 751 O O . ARG A 1 93 ? -6.344 -9.639 10.019 1.00 86.69 93 ARG A O 1
ATOM 758 N N . ILE A 1 94 ? -6.687 -10.363 7.919 1.00 82.38 94 ILE A N 1
ATOM 759 C CA . ILE A 1 94 ? -7.879 -11.189 8.217 1.00 82.38 94 ILE A CA 1
ATOM 760 C C . ILE A 1 94 ? -7.637 -12.679 7.940 1.00 82.38 94 ILE A C 1
ATOM 762 O O . ILE A 1 94 ? -8.555 -13.420 7.612 1.00 82.38 94 ILE A O 1
ATOM 766 N N . GLY A 1 95 ? -6.381 -13.117 8.020 1.00 64.12 95 GLY A N 1
ATOM 767 C CA . GLY A 1 95 ? -5.970 -14.471 7.641 1.00 64.12 95 GLY A CA 1
ATOM 768 C C . GLY A 1 95 ? -4.930 -15.103 8.559 1.00 64.12 95 GLY A C 1
ATOM 769 O O . GLY A 1 95 ? -4.262 -16.027 8.120 1.00 64.12 95 GLY A O 1
ATOM 770 N N . ASP A 1 96 ? -4.784 -14.598 9.786 1.00 55.44 96 ASP A N 1
ATOM 771 C CA . ASP A 1 96 ? -3.939 -15.199 10.835 1.00 55.44 96 ASP A CA 1
ATOM 772 C C . ASP A 1 96 ? -4.800 -15.771 11.974 1.00 55.44 96 ASP A C 1
ATOM 774 O O . ASP A 1 96 ? -4.418 -15.786 13.138 1.00 55.44 96 ASP A O 1
ATOM 778 N N . VAL A 1 97 ? -6.022 -16.206 11.650 1.00 52.00 97 VAL A N 1
ATOM 779 C CA . VAL A 1 97 ? -6.767 -17.077 12.558 1.00 52.00 97 VAL A CA 1
ATOM 780 C C . VAL A 1 97 ? -6.226 -18.470 12.284 1.00 52.00 97 VAL A C 1
ATOM 782 O O . VAL A 1 97 ? -6.536 -19.058 11.250 1.00 52.00 97 VAL A O 1
ATOM 785 N N . GLY A 1 98 ? -5.313 -18.913 13.147 1.00 49.44 98 GLY A N 1
ATOM 786 C CA . GLY A 1 98 ? -4.708 -20.232 13.067 1.00 49.44 98 GLY A CA 1
ATOM 787 C C . GLY A 1 98 ? -5.772 -21.318 12.954 1.00 49.44 98 GLY A C 1
ATOM 788 O O . GLY A 1 98 ? -6.695 -21.382 13.765 1.00 49.44 98 GLY A O 1
ATOM 789 N N . GLU A 1 99 ? -5.618 -22.178 11.956 1.00 43.97 99 GLU A N 1
ATOM 790 C CA . GLU A 1 99 ? -6.132 -23.533 12.067 1.00 43.97 99 GLU A CA 1
ATOM 791 C C . GLU A 1 99 ? -5.071 -24.329 12.833 1.00 43.97 99 GLU A C 1
ATOM 793 O O . GLU A 1 99 ? -3.914 -24.420 12.412 1.00 43.97 99 GLU A O 1
ATOM 798 N N . GLN A 1 100 ? -5.477 -24.745 14.034 1.00 40.47 100 GLN A N 1
ATOM 799 C CA . GLN A 1 100 ? -4.808 -25.710 14.904 1.00 40.47 100 GLN A CA 1
ATOM 800 C C . GLN A 1 100 ? -4.772 -27.091 14.250 1.00 40.47 100 GLN A C 1
ATOM 802 O O . GLN A 1 100 ? -5.726 -27.403 13.503 1.00 40.47 100 GLN A O 1
#

Nearest PDB structures (foldseek):
  1zq1-assembly1_B  TM=4.713E-01  e=7.508E-02  Pyrococcus abyssi
  6bph-assembly1_A-2  TM=4.321E-01  e=2.271E+00  Homo sapiens
  8xpm-assembly1_f4  TM=2.567E-01  e=1.383E+00  Escherichia phage Lambda

Mean predicted aligned error: 11.72 Å

Secondary structure (DSSP, 8-state):
-------------SSSHHHHHHHHHHHHHHHHHHHHHT--TTSEEEEEETT-SSEEEEEEEE--B--TTS--B--EEETTEEE-GGGEEEEEE-------

pLDDT: mean 74.41, std 15.99, range [37.5, 90.94]

Radius of gyration: 19.99 Å; Cα contacts (8 Å, |Δi|>4): 129; chains: 1; bounding box: 36×36×73 Å

Sequence (100 aa):
MNFNQGELDLSGNGSDEGYRKWLLELDEKKRAFEVRYGVMVGRRVRVQLRGELNFLEGMIHVVSEKTDASVTKLKLRMGRREFTPSQIESIVRIGDVGEQ